Protein AF-A0A353ER87-F1 (afdb_monomer_lite)

Structure (mmCIF, N/CA/C/O backbone):
data_AF-A0A353ER87-F1
#
_entry.id   AF-A0A353ER87-F1
#
loop_
_atom_site.group_PDB
_atom_site.id
_atom_site.type_symbol
_atom_site.label_atom_id
_atom_site.label_alt_id
_atom_site.label_comp_id
_atom_site.label_asym_id
_atom_site.label_entity_id
_atom_site.label_seq_id
_atom_site.pdbx_PDB_ins_code
_atom_site.Cartn_x
_atom_site.Cartn_y
_atom_site.Cartn_z
_atom_site.occupancy
_atom_site.B_iso_or_equiv
_atom_site.auth_seq_id
_atom_site.auth_comp_id
_atom_site.auth_asym_id
_atom_site.auth_atom_id
_atom_site.pdbx_PDB_model_num
ATOM 1 N N . MET A 1 1 ? -47.571 -39.544 9.649 1.00 61.22 1 MET A N 1
ATOM 2 C CA . MET A 1 1 ? -46.448 -39.605 10.609 1.00 61.22 1 MET A CA 1
ATOM 3 C C . MET A 1 1 ? -46.185 -38.186 11.088 1.00 61.22 1 MET A C 1
ATOM 5 O O . MET A 1 1 ? -45.909 -37.340 10.252 1.00 61.22 1 MET A O 1
ATOM 9 N N . LYS A 1 2 ? -46.418 -37.887 12.372 1.00 48.59 2 LYS A N 1
ATOM 10 C CA . LYS A 1 2 ? -46.235 -36.541 12.943 1.00 48.59 2 LYS A CA 1
ATOM 11 C C . LYS A 1 2 ? -44.824 -36.450 13.525 1.00 48.59 2 LYS A C 1
ATOM 13 O O . LYS A 1 2 ? -44.471 -37.283 14.355 1.00 48.59 2 LYS A O 1
ATOM 18 N N . SER A 1 3 ? -44.037 -35.482 13.065 1.00 58.88 3 SER A N 1
ATOM 19 C CA . SER A 1 3 ? -42.699 -35.207 13.594 1.00 58.88 3 SER A CA 1
ATOM 20 C C . SER A 1 3 ? -42.793 -34.760 15.059 1.00 58.88 3 SER A C 1
ATOM 22 O O . SER A 1 3 ? -43.664 -33.943 15.372 1.00 58.88 3 SER A O 1
ATOM 24 N N . PRO A 1 4 ? -41.944 -35.277 15.963 1.00 64.69 4 PRO A N 1
ATOM 25 C CA . PRO A 1 4 ? -41.925 -34.837 17.352 1.00 64.69 4 PRO A CA 1
ATOM 26 C C . PRO A 1 4 ? -41.440 -33.384 17.421 1.00 64.69 4 PRO A C 1
ATOM 28 O O . PRO A 1 4 ? -40.390 -33.042 16.878 1.00 64.69 4 PRO A O 1
ATOM 31 N N . GLY A 1 5 ? -42.247 -32.530 18.053 1.00 62.31 5 GLY A N 1
ATOM 32 C CA . GLY A 1 5 ? -41.935 -31.121 18.266 1.00 62.31 5 GLY A CA 1
ATOM 33 C C . GLY A 1 5 ? -40.708 -30.968 19.159 1.00 62.31 5 GLY A C 1
ATOM 34 O O . GLY A 1 5 ? -40.637 -31.560 20.236 1.00 62.31 5 GLY A O 1
ATOM 35 N N . ILE A 1 6 ? -39.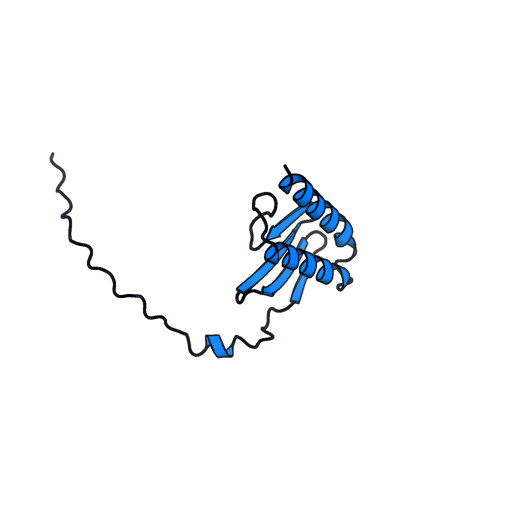741 -30.183 18.691 1.00 68.50 6 ILE A N 1
ATOM 36 C CA . ILE A 1 6 ? -38.587 -29.755 19.477 1.00 68.50 6 ILE A CA 1
ATOM 37 C C . ILE A 1 6 ? -39.124 -28.795 20.542 1.00 68.50 6 ILE A C 1
ATOM 39 O O . ILE A 1 6 ? -39.731 -27.783 20.205 1.00 68.50 6 ILE A O 1
ATOM 43 N N . LEU A 1 7 ? -38.966 -29.158 21.817 1.00 65.06 7 LEU A N 1
ATOM 44 C CA . LEU A 1 7 ? -39.331 -28.302 22.943 1.00 65.06 7 LEU A CA 1
ATOM 45 C C . LEU A 1 7 ? -38.529 -26.994 22.872 1.00 65.06 7 LEU A C 1
ATOM 47 O O . LEU A 1 7 ? -37.300 -27.026 22.963 1.00 65.06 7 LEU A O 1
ATOM 51 N N . ASP A 1 8 ? -39.239 -25.869 22.786 1.00 65.94 8 ASP A N 1
ATOM 52 C CA . ASP A 1 8 ? -38.720 -24.525 23.041 1.00 65.94 8 ASP A CA 1
ATOM 53 C C . ASP A 1 8 ? -38.269 -24.431 24.502 1.00 65.94 8 ASP A C 1
ATOM 55 O O . ASP A 1 8 ? -39.047 -24.102 25.401 1.00 65.94 8 ASP A O 1
ATOM 59 N N . GLN A 1 9 ? -37.005 -24.761 24.770 1.00 74.50 9 GLN A N 1
ATOM 60 C CA . GLN A 1 9 ? -36.410 -24.421 26.053 1.00 74.50 9 GLN A CA 1
ATOM 61 C C . GLN A 1 9 ? -35.954 -22.958 26.036 1.00 74.50 9 GLN A C 1
ATOM 63 O O . GLN A 1 9 ? -35.305 -22.530 25.077 1.00 74.50 9 GLN A O 1
ATOM 68 N N . PRO A 1 10 ? -36.265 -22.182 27.089 1.00 71.56 10 PRO A N 1
ATOM 69 C CA . PRO A 1 10 ? -35.810 -20.807 27.203 1.00 71.56 10 PRO A CA 1
ATOM 70 C C . PRO A 1 10 ? -34.280 -20.783 27.233 1.00 71.56 10 PRO A C 1
ATOM 72 O O . PRO A 1 10 ? -33.649 -21.393 28.097 1.00 71.56 10 PRO A O 1
ATOM 75 N N . ILE A 1 11 ? -33.682 -20.084 26.268 1.00 75.50 11 ILE A N 1
ATOM 76 C CA . ILE A 1 11 ? -32.235 -19.896 26.203 1.00 75.50 11 ILE A CA 1
ATOM 77 C C . ILE A 1 11 ? -31.862 -18.965 27.355 1.00 75.50 11 ILE A C 1
ATOM 79 O O . ILE A 1 11 ? -32.077 -17.754 27.282 1.00 75.50 11 ILE A O 1
ATOM 83 N N . SER A 1 12 ? -31.345 -19.529 28.444 1.00 77.12 12 SER A N 1
ATOM 84 C CA . SER A 1 12 ? -30.829 -18.736 29.556 1.00 77.12 12 SER A CA 1
ATOM 85 C C . SER A 1 12 ? -29.768 -17.762 29.032 1.00 77.12 12 SER A C 1
ATOM 87 O O . SER A 1 12 ? -28.881 -18.189 28.284 1.00 77.12 12 SER A O 1
ATOM 89 N N . PRO A 1 13 ? -29.827 -16.467 29.399 1.00 78.00 13 PRO A N 1
ATOM 90 C CA . PRO A 1 13 ? -28.827 -15.505 28.970 1.00 78.00 13 PRO A CA 1
ATOM 91 C C . PRO A 1 13 ? -27.461 -15.979 29.456 1.00 78.00 13 PRO A C 1
ATOM 93 O O . PRO A 1 13 ? -27.248 -16.202 30.651 1.00 78.00 13 PRO A O 1
ATOM 96 N N . LEU A 1 14 ? -26.543 -16.180 28.509 1.00 76.00 14 LEU A N 1
ATOM 97 C CA . LEU A 1 14 ? -25.172 -16.525 28.843 1.00 76.00 14 LEU A CA 1
ATOM 98 C C . LEU A 1 14 ? -24.589 -15.397 29.704 1.00 76.00 14 LEU A C 1
ATOM 100 O O . LEU A 1 14 ? -24.813 -14.222 29.395 1.00 76.00 14 LEU A O 1
ATOM 104 N N . PRO A 1 15 ? -23.844 -15.726 30.771 1.00 79.12 15 PRO A N 1
ATOM 105 C CA . PRO A 1 15 ? -23.166 -14.709 31.555 1.00 79.12 15 PRO A CA 1
ATOM 106 C C . PRO A 1 15 ? -22.265 -13.867 30.638 1.00 79.12 15 PRO A C 1
ATOM 108 O O . PRO A 1 15 ? -21.698 -14.407 29.676 1.00 79.12 15 PRO A O 1
ATOM 111 N N . PRO A 1 16 ? -22.120 -12.554 30.906 1.00 76.88 16 PRO A N 1
ATOM 112 C CA . PRO A 1 16 ? -21.217 -11.712 30.140 1.00 76.88 16 PRO A CA 1
ATOM 113 C C . PRO A 1 16 ? -19.833 -12.351 30.155 1.00 76.88 16 PRO A C 1
ATOM 115 O O . PRO A 1 16 ? -19.332 -12.761 31.206 1.00 76.88 16 PRO A O 1
ATOM 118 N N . ARG A 1 17 ? -19.233 -12.484 28.968 1.00 71.31 17 ARG A N 1
ATOM 119 C CA . ARG A 1 17 ? -17.891 -13.048 28.841 1.00 71.31 17 ARG A CA 1
ATOM 120 C C . ARG A 1 17 ? -16.972 -12.220 29.742 1.00 71.31 17 ARG A C 1
ATOM 122 O O . ARG A 1 17 ? -16.944 -11.002 29.564 1.00 71.31 17 ARG A O 1
ATOM 129 N N . PRO A 1 18 ? -16.243 -12.831 30.690 1.00 63.50 18 PRO A N 1
ATOM 130 C CA . PRO A 1 18 ? -15.287 -12.083 31.483 1.00 63.50 18 PRO A CA 1
ATOM 131 C C . PRO A 1 18 ? -14.325 -11.395 30.518 1.00 63.50 18 PRO A C 1
ATOM 133 O O . PRO A 1 18 ? -13.738 -12.048 29.648 1.00 63.50 18 PRO A O 1
ATOM 136 N N . THR A 1 19 ? -14.205 -10.073 30.635 1.00 62.84 19 THR A N 1
ATOM 137 C CA . THR A 1 19 ? -13.163 -9.293 29.970 1.00 62.84 19 THR A CA 1
ATOM 138 C C . THR A 1 19 ? -11.848 -9.724 30.590 1.00 62.84 19 THR A C 1
ATOM 140 O O . THR A 1 19 ? -11.369 -9.146 31.562 1.00 62.84 19 THR A O 1
ATOM 143 N N . LEU A 1 20 ? -11.309 -10.828 30.082 1.00 56.47 20 LEU A N 1
ATOM 144 C CA . LEU A 1 20 ? -9.994 -11.313 30.436 1.00 56.47 20 LEU A CA 1
ATOM 145 C C . LEU A 1 20 ? -9.003 -10.353 29.774 1.00 56.47 20 LEU A C 1
ATOM 147 O O . LEU A 1 20 ? -8.472 -10.631 28.698 1.00 56.47 20 LEU A O 1
ATOM 151 N N . GLU A 1 21 ? -8.798 -9.183 30.378 1.00 55.06 21 GLU A N 1
ATOM 152 C CA . GLU A 1 21 ? -7.630 -8.375 30.065 1.00 55.06 21 GLU A CA 1
ATOM 153 C C . GLU A 1 21 ? -6.423 -9.220 30.445 1.00 55.06 21 GLU A C 1
ATOM 155 O O . GLU A 1 21 ? -6.073 -9.363 31.614 1.00 55.06 21 GLU A O 1
ATOM 160 N N . SER A 1 22 ? -5.847 -9.896 29.448 1.00 56.81 22 SER A N 1
ATOM 161 C CA . SER A 1 22 ? -4.674 -10.729 29.655 1.00 56.81 22 SER A CA 1
ATOM 162 C C . SER A 1 22 ? -3.573 -9.838 30.225 1.00 56.81 22 SER A C 1
ATOM 164 O O . SER A 1 22 ? -3.098 -8.951 29.506 1.00 56.81 22 SER A O 1
ATOM 166 N N . PRO A 1 23 ? -3.087 -10.096 31.453 1.00 57.28 23 PRO A N 1
ATOM 167 C CA . PRO A 1 23 ? -1.998 -9.320 32.047 1.00 57.28 23 PRO A CA 1
ATOM 168 C C . PRO A 1 23 ? -0.733 -9.328 31.173 1.00 57.28 23 PRO A C 1
ATOM 170 O O . PRO A 1 23 ? 0.142 -8.476 31.302 1.00 57.28 23 PRO A O 1
ATOM 173 N N . ARG A 1 24 ? -0.639 -10.297 30.250 1.00 56.34 24 ARG A N 1
ATOM 174 C CA . ARG A 1 24 ? 0.467 -10.454 29.307 1.00 56.34 24 ARG A CA 1
ATOM 175 C C . ARG A 1 24 ? 0.319 -9.610 28.044 1.00 56.34 24 ARG A C 1
ATOM 177 O O . ARG A 1 24 ? 1.341 -9.209 27.497 1.00 56.34 24 ARG A O 1
ATOM 184 N N . LEU A 1 25 ? -0.897 -9.309 27.577 1.00 53.94 25 LEU A N 1
ATOM 185 C CA . LEU A 1 25 ? -1.075 -8.504 26.360 1.00 53.94 25 LEU A CA 1
ATOM 186 C C . LEU A 1 25 ? -0.463 -7.108 26.544 1.00 53.94 25 LEU A C 1
ATOM 188 O O . LEU A 1 25 ? 0.325 -6.683 25.702 1.00 53.94 25 LEU A O 1
ATOM 192 N N . GLY A 1 26 ? -0.687 -6.463 27.693 1.00 53.66 26 GLY A N 1
ATOM 193 C CA . GLY A 1 26 ? -0.097 -5.155 28.013 1.00 53.66 26 GLY A CA 1
ATOM 194 C C . GLY A 1 26 ? 1.441 -5.126 28.028 1.00 53.66 26 GLY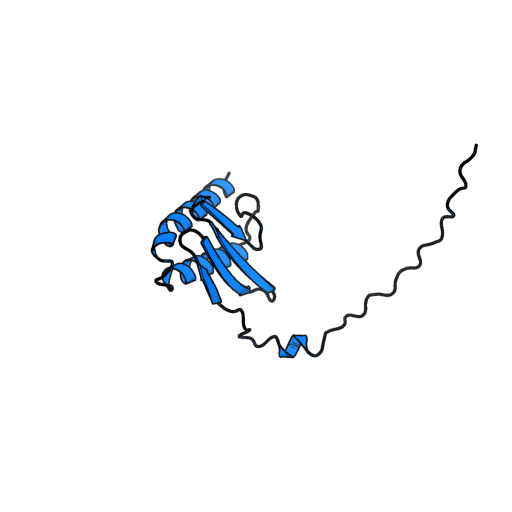 A C 1
ATOM 195 O O . GLY A 1 26 ? 2.031 -4.092 27.732 1.00 53.66 26 GLY A O 1
ATOM 196 N N . GLN A 1 27 ? 2.107 -6.257 28.296 1.00 52.84 27 GLN A N 1
ATOM 197 C CA . GLN A 1 27 ? 3.576 -6.363 28.265 1.00 52.84 27 GLN A CA 1
ATOM 198 C C . GLN A 1 27 ? 4.140 -6.579 26.849 1.00 52.84 27 GLN A C 1
ATOM 200 O O . GLN A 1 27 ? 5.274 -6.177 26.573 1.00 52.84 27 GLN A O 1
ATOM 205 N N . PHE A 1 28 ? 3.364 -7.181 25.937 1.00 49.84 28 PHE A N 1
ATOM 206 C CA . PHE A 1 28 ? 3.742 -7.338 24.525 1.00 49.84 28 PHE A CA 1
ATOM 207 C C . PHE A 1 28 ? 3.409 -6.110 23.673 1.00 49.84 28 PHE A C 1
ATOM 209 O O . PHE A 1 28 ? 4.045 -5.901 22.637 1.00 49.84 28 PHE A O 1
ATOM 216 N N . TYR A 1 29 ? 2.510 -5.241 24.143 1.00 48.31 29 TYR A N 1
ATOM 217 C CA . TYR A 1 29 ? 2.360 -3.869 23.657 1.00 48.31 29 TYR A CA 1
ATOM 218 C C . TYR A 1 29 ? 3.537 -2.992 24.126 1.00 48.31 29 TYR A C 1
ATOM 220 O O . TYR A 1 29 ? 3.378 -1.942 24.746 1.00 48.31 29 TYR A O 1
ATOM 228 N N . LYS A 1 30 ? 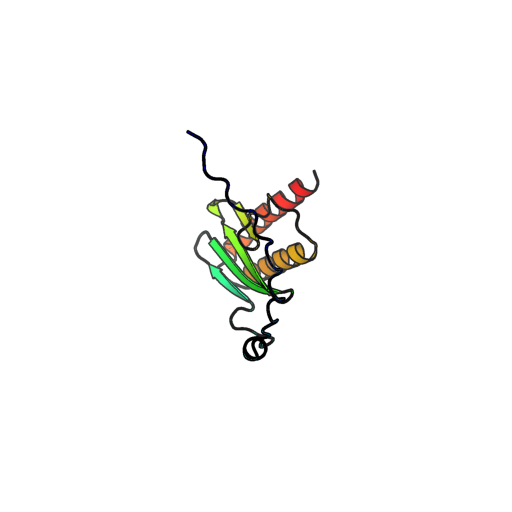4.772 -3.371 23.772 1.00 48.00 30 LYS A N 1
ATOM 229 C CA . LYS A 1 30 ? 5.818 -2.356 23.632 1.00 48.00 30 LYS A CA 1
ATOM 230 C C . LYS A 1 30 ? 5.338 -1.410 22.537 1.00 48.00 30 LYS A C 1
ATOM 232 O O . LYS A 1 30 ? 5.063 -1.851 21.427 1.00 48.00 30 LYS A O 1
ATOM 237 N N . LYS A 1 31 ? 5.309 -0.106 22.819 1.00 50.53 31 LYS A N 1
ATOM 238 C CA . LYS A 1 31 ? 4.978 0.975 21.862 1.00 50.53 31 LYS A CA 1
ATOM 239 C C . LYS A 1 31 ? 5.834 0.961 20.570 1.00 50.53 31 LYS A C 1
ATOM 241 O O . LYS A 1 31 ? 5.580 1.737 19.662 1.00 50.53 31 LYS A O 1
ATOM 246 N N . LYS A 1 32 ? 6.829 0.067 20.495 1.00 48.34 32 LYS A N 1
ATOM 247 C CA . LYS A 1 32 ? 7.565 -0.394 19.311 1.00 48.34 32 LYS A CA 1
ATOM 248 C C . LYS A 1 32 ? 7.523 -1.931 19.270 1.00 48.34 32 LYS A C 1
ATOM 250 O O . LYS A 1 32 ? 8.457 -2.596 19.718 1.00 48.34 32 LYS A O 1
ATOM 255 N N . GLY A 1 33 ? 6.393 -2.500 18.860 1.00 52.06 33 GLY A N 1
ATOM 256 C CA . GLY A 1 33 ? 6.209 -3.948 18.753 1.00 52.06 33 GLY A CA 1
ATOM 257 C C . GLY A 1 33 ? 6.986 -4.527 17.567 1.00 52.06 33 GLY A C 1
ATOM 258 O O . GLY A 1 33 ? 7.330 -3.809 16.634 1.00 52.06 33 GLY A O 1
ATOM 259 N N . VAL A 1 34 ? 7.216 -5.842 17.573 1.00 56.97 34 VAL A N 1
ATOM 260 C CA . VAL A 1 34 ? 7.954 -6.644 16.563 1.00 56.97 34 VAL A CA 1
ATOM 261 C C . VAL A 1 34 ? 7.495 -6.429 15.102 1.00 56.97 34 VAL A C 1
ATOM 263 O O . VAL A 1 34 ? 8.155 -6.892 14.170 1.00 56.97 34 VAL A O 1
ATOM 266 N N . TYR A 1 35 ? 6.382 -5.730 14.885 1.00 62.38 35 TYR A N 1
ATOM 267 C CA . TYR A 1 35 ? 5.732 -5.524 13.596 1.00 62.38 35 TYR A CA 1
ATOM 268 C C . TYR A 1 35 ? 5.702 -4.071 13.120 1.00 62.38 35 TYR A C 1
ATOM 270 O O . TYR A 1 35 ? 5.113 -3.828 12.079 1.00 62.38 35 TYR A O 1
ATOM 278 N N . ASP A 1 36 ? 6.304 -3.108 13.823 1.00 79.44 36 ASP A N 1
ATOM 279 C CA . ASP A 1 36 ? 6.259 -1.715 13.366 1.00 79.44 36 ASP A CA 1
ATOM 280 C C . ASP A 1 36 ? 7.218 -1.473 12.188 1.00 79.44 36 ASP A C 1
ATOM 282 O O . ASP A 1 36 ? 8.440 -1.481 12.341 1.00 79.44 36 ASP A O 1
ATOM 286 N N . GLY A 1 37 ? 6.651 -1.275 10.997 1.00 86.06 37 GLY A N 1
ATOM 287 C CA . GLY A 1 37 ? 7.381 -0.825 9.816 1.00 86.06 37 GLY A CA 1
ATOM 288 C C . GLY A 1 37 ? 8.046 -1.928 8.989 1.00 86.06 37 GLY A C 1
ATOM 289 O O . GLY A 1 37 ? 8.980 -1.638 8.243 1.00 86.06 37 GLY A O 1
ATOM 290 N N . LYS A 1 38 ? 7.589 -3.181 9.092 1.00 92.81 38 LYS A N 1
ATOM 291 C CA . LYS A 1 38 ? 8.139 -4.284 8.291 1.00 92.81 38 LYS A CA 1
ATOM 292 C C . LYS A 1 38 ? 7.647 -4.214 6.853 1.00 92.81 38 LYS A C 1
ATOM 294 O O . LYS A 1 38 ? 6.443 -4.174 6.606 1.00 92.81 38 LYS A O 1
ATOM 299 N N . LEU A 1 39 ? 8.588 -4.265 5.916 1.00 95.69 39 LEU A N 1
ATOM 300 C CA . LEU A 1 39 ? 8.323 -4.294 4.486 1.00 95.69 39 LEU A CA 1
ATOM 301 C C . LEU A 1 39 ? 8.902 -5.580 3.889 1.00 95.69 39 LEU A C 1
ATOM 303 O O . LEU A 1 39 ? 10.103 -5.824 3.977 1.00 95.69 39 LEU A O 1
ATOM 307 N N . LEU A 1 40 ? 8.035 -6.412 3.322 1.00 96.75 40 LEU A N 1
ATOM 308 C CA . LEU A 1 40 ? 8.376 -7.667 2.654 1.00 96.75 40 LEU A CA 1
ATOM 309 C C . LEU A 1 40 ? 8.068 -7.502 1.172 1.00 96.75 40 LEU A C 1
ATOM 311 O O . LEU A 1 40 ? 6.978 -7.042 0.839 1.00 96.75 40 LEU A O 1
ATOM 315 N N . HIS A 1 41 ? 8.982 -7.875 0.284 1.00 97.62 41 HIS A N 1
ATOM 316 C CA . HIS A 1 41 ? 8.762 -7.704 -1.148 1.00 97.62 41 HIS A CA 1
ATOM 317 C C . HIS A 1 41 ? 9.341 -8.847 -1.984 1.00 97.62 41 HIS A C 1
ATOM 319 O O . HIS A 1 41 ? 10.252 -9.559 -1.566 1.00 97.62 41 HIS A O 1
ATOM 325 N N . SER A 1 42 ? 8.773 -9.001 -3.174 1.00 97.38 42 SER A N 1
ATOM 326 C CA . SER A 1 42 ? 9.271 -9.784 -4.301 1.00 97.38 42 SER A CA 1
ATOM 327 C C . SER A 1 42 ? 9.282 -8.890 -5.548 1.00 97.38 42 SER A C 1
ATOM 329 O O . SER A 1 42 ? 9.007 -7.696 -5.457 1.00 97.38 42 SER A O 1
ATOM 331 N N . ALA A 1 43 ? 9.574 -9.452 -6.723 1.00 95.44 43 ALA A N 1
ATOM 332 C CA . ALA A 1 43 ? 9.605 -8.689 -7.972 1.00 95.44 43 ALA A CA 1
ATOM 333 C C . ALA A 1 43 ? 8.255 -8.045 -8.351 1.00 95.44 43 ALA A C 1
ATOM 335 O O . ALA A 1 43 ? 8.247 -7.032 -9.042 1.00 95.44 43 ALA A O 1
ATOM 336 N N . SER A 1 44 ? 7.121 -8.619 -7.933 1.00 97.38 44 SER A N 1
ATOM 337 C CA . SER A 1 44 ? 5.790 -8.106 -8.294 1.00 97.38 44 SER A CA 1
ATOM 338 C C . SER A 1 44 ? 4.878 -7.804 -7.113 1.00 97.38 44 SER A C 1
ATOM 340 O O . SER A 1 44 ? 3.785 -7.275 -7.307 1.00 97.38 44 SER A O 1
ATOM 342 N N . LYS A 1 45 ? 5.298 -8.102 -5.880 1.00 98.31 45 LYS A N 1
ATOM 343 C CA . LYS A 1 45 ? 4.459 -7.921 -4.692 1.00 98.31 45 LYS A CA 1
ATOM 344 C C . LYS A 1 45 ? 5.222 -7.231 -3.587 1.00 98.31 45 LYS A C 1
ATOM 346 O O . LYS A 1 45 ? 6.377 -7.555 -3.335 1.00 98.31 45 LYS A O 1
ATOM 351 N N . VAL A 1 46 ? 4.546 -6.352 -2.864 1.00 98.38 46 VAL A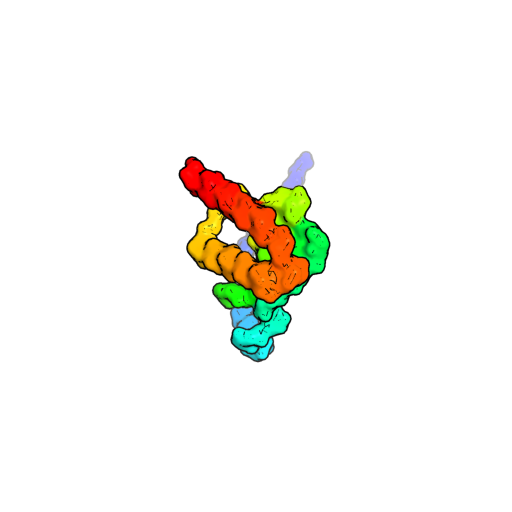 N 1
ATOM 352 C CA . VAL A 1 46 ? 5.076 -5.753 -1.641 1.00 98.38 46 VAL A CA 1
ATOM 353 C C . VAL A 1 46 ? 4.004 -5.717 -0.566 1.00 98.38 46 VAL A C 1
ATOM 355 O O . VAL A 1 46 ? 2.842 -5.426 -0.827 1.00 98.38 46 VAL A O 1
ATOM 358 N N . THR A 1 47 ? 4.403 -6.065 0.651 1.00 98.38 47 THR A N 1
ATOM 359 C CA . THR A 1 47 ? 3.573 -6.073 1.850 1.00 98.38 47 THR A CA 1
ATOM 360 C C . THR A 1 47 ? 4.206 -5.170 2.891 1.00 98.38 47 THR A C 1
ATOM 362 O O . THR A 1 47 ? 5.375 -5.345 3.233 1.00 98.38 47 THR A O 1
ATOM 365 N N . TYR A 1 48 ? 3.430 -4.239 3.429 1.00 97.75 48 TYR A N 1
ATOM 366 C CA . TYR A 1 48 ? 3.837 -3.362 4.513 1.00 97.75 48 TYR A CA 1
ATOM 367 C C . TYR A 1 48 ? 2.960 -3.600 5.732 1.00 97.75 48 TYR A C 1
ATOM 369 O O . TYR A 1 48 ? 1.737 -3.532 5.651 1.00 97.75 48 TYR A O 1
ATOM 377 N N . THR A 1 49 ? 3.586 -3.919 6.862 1.00 96.69 49 THR A N 1
ATOM 378 C CA . THR A 1 49 ? 2.895 -4.191 8.125 1.00 96.69 49 THR A CA 1
ATOM 379 C C . THR A 1 49 ? 3.403 -3.248 9.207 1.00 96.69 49 THR A C 1
ATOM 381 O O . THR A 1 49 ? 4.611 -3.038 9.340 1.00 96.69 49 THR A O 1
ATOM 384 N N . PHE A 1 50 ? 2.477 -2.658 9.958 1.00 94.62 50 PHE A N 1
ATOM 385 C CA . PHE A 1 50 ? 2.764 -1.766 11.079 1.00 94.62 50 PHE A CA 1
ATOM 386 C C . PHE A 1 50 ? 1.622 -1.785 12.096 1.00 94.62 50 PHE A C 1
ATOM 388 O O . PHE A 1 50 ? 0.552 -2.325 11.832 1.00 94.62 50 PHE A O 1
ATOM 395 N N . VAL A 1 51 ? 1.852 -1.197 13.270 1.00 91.81 51 VAL A N 1
ATOM 396 C CA . VAL A 1 51 ? 0.801 -1.000 14.277 1.00 91.81 51 VAL A CA 1
ATOM 397 C C . VAL A 1 51 ? 0.250 0.421 14.137 1.00 91.81 51 VAL A C 1
ATOM 399 O O . VAL A 1 51 ? 1.020 1.382 14.156 1.00 91.81 51 VAL A O 1
ATOM 402 N N . GLY A 1 52 ? -1.064 0.552 13.965 1.00 89.25 52 GLY A N 1
ATOM 403 C CA . GLY A 1 52 ? -1.799 1.815 13.842 1.00 89.25 52 GLY A CA 1
ATOM 404 C C . GLY A 1 52 ? -3.195 1.651 14.439 1.00 89.25 52 GLY A C 1
ATOM 405 O O . GLY A 1 52 ? -3.737 0.555 14.397 1.00 89.25 52 GLY A O 1
ATOM 406 N N . ASP A 1 53 ? -3.741 2.692 15.070 1.00 87.31 53 ASP A N 1
ATOM 407 C CA . ASP A 1 53 ? -5.061 2.652 15.732 1.00 87.31 53 ASP A CA 1
ATOM 408 C C . ASP A 1 53 ? -5.255 1.481 16.711 1.00 87.31 53 ASP A C 1
ATOM 410 O O . ASP A 1 53 ? -6.313 0.863 16.787 1.00 87.31 53 ASP A O 1
ATOM 414 N N . ASN A 1 54 ? -4.204 1.159 17.470 1.00 87.31 54 ASN A N 1
ATOM 415 C CA . ASN A 1 54 ? -4.154 0.026 18.403 1.00 87.31 54 ASN A CA 1
ATOM 416 C C . ASN A 1 54 ? -4.326 -1.363 17.754 1.00 87.31 54 ASN A C 1
ATOM 418 O O . ASN A 1 54 ? -4.435 -2.361 18.471 1.00 87.31 54 ASN A O 1
ATOM 422 N N . GLU A 1 55 ? -4.264 -1.456 16.425 1.00 90.56 55 GLU A N 1
ATOM 423 C CA . GLU A 1 55 ? -4.352 -2.702 15.671 1.00 90.56 55 GLU A CA 1
ATOM 424 C C . GLU A 1 55 ? -3.174 -2.909 14.704 1.00 90.56 55 GLU A C 1
ATOM 426 O O . GLU A 1 55 ? -2.353 -2.023 14.461 1.00 90.56 55 GLU A O 1
ATOM 431 N N . VAL A 1 56 ? -3.055 -4.129 14.169 1.00 93.25 56 VAL A N 1
ATOM 432 C CA . VAL A 1 56 ? -2.069 -4.446 13.129 1.00 93.25 56 VAL A CA 1
ATOM 433 C C . VAL A 1 56 ? -2.667 -4.099 11.772 1.00 93.25 56 VAL A C 1
ATOM 435 O O . VAL A 1 56 ? -3.656 -4.692 11.339 1.00 93.25 56 VAL A O 1
ATOM 438 N N . ILE A 1 57 ? -2.028 -3.161 11.084 1.00 95.94 57 ILE A N 1
ATOM 439 C CA . ILE A 1 57 ? -2.358 -2.773 9.721 1.00 95.94 57 ILE A CA 1
ATOM 440 C C . ILE A 1 57 ? -1.431 -3.526 8.776 1.00 95.94 57 ILE A C 1
ATOM 442 O O . ILE A 1 57 ? -0.210 -3.487 8.931 1.00 95.94 57 ILE A O 1
ATOM 446 N N . SER A 1 58 ? -2.015 -4.205 7.790 1.00 96.94 58 SER A N 1
ATOM 447 C CA . SER A 1 58 ? -1.281 -4.856 6.708 1.00 96.94 58 SER A CA 1
ATOM 448 C C . SER A 1 58 ? -1.795 -4.344 5.370 1.00 96.94 58 SER A C 1
ATOM 450 O O . SER A 1 58 ? -2.998 -4.378 5.098 1.00 96.94 58 SER A O 1
ATOM 452 N N . LEU A 1 59 ? -0.879 -3.825 4.564 1.00 98.31 59 LEU A N 1
ATOM 453 C CA . LEU A 1 59 ? -1.133 -3.282 3.240 1.00 98.31 59 LEU A CA 1
ATOM 454 C C . LEU A 1 59 ? -0.369 -4.113 2.223 1.00 98.31 59 LEU A C 1
ATOM 456 O O . LEU A 1 59 ? 0.808 -4.404 2.429 1.00 98.31 59 LEU A O 1
ATOM 460 N N . HIS A 1 60 ? -1.018 -4.464 1.120 1.00 98.44 60 HIS A N 1
ATOM 461 C CA . HIS A 1 60 ? -0.382 -5.195 0.032 1.00 98.44 60 HIS A CA 1
ATOM 462 C C . HIS A 1 60 ? -0.542 -4.434 -1.272 1.00 98.44 60 HIS A C 1
ATOM 464 O O . HIS A 1 60 ? -1.611 -3.900 -1.556 1.00 98.44 60 HIS A O 1
ATOM 470 N N . PHE A 1 61 ? 0.502 -4.439 -2.084 1.00 98.69 61 PHE A N 1
ATOM 471 C CA . PHE A 1 61 ? 0.438 -4.017 -3.470 1.00 98.69 61 PHE A CA 1
ATOM 472 C C . PHE A 1 61 ? 0.874 -5.178 -4.363 1.00 98.69 61 PHE A C 1
ATOM 474 O O . PHE A 1 61 ? 1.950 -5.750 -4.170 1.00 98.69 61 PHE A O 1
ATOM 481 N N . ASP A 1 62 ? 0.006 -5.542 -5.304 1.00 98.50 62 ASP A N 1
ATOM 482 C CA . ASP A 1 62 ? 0.247 -6.546 -6.338 1.00 98.50 62 ASP A CA 1
ATOM 483 C C . ASP A 1 62 ? 0.382 -5.815 -7.679 1.00 98.50 62 ASP A C 1
ATOM 485 O O . ASP A 1 62 ? -0.606 -5.318 -8.226 1.00 98.50 62 ASP A O 1
ATOM 489 N N . ARG A 1 63 ? 1.621 -5.707 -8.174 1.00 98.00 63 ARG A N 1
ATOM 490 C CA . ARG A 1 63 ? 1.976 -4.955 -9.384 1.00 98.00 63 ARG A CA 1
ATOM 491 C C . ARG A 1 63 ? 1.358 -5.567 -10.632 1.00 98.00 63 ARG A C 1
ATOM 493 O O . ARG A 1 63 ? 0.845 -4.834 -11.472 1.00 98.00 63 ARG A O 1
ATOM 500 N N . ASP A 1 64 ? 1.359 -6.895 -10.724 1.00 97.81 64 ASP A N 1
ATOM 501 C CA . ASP A 1 64 ? 0.832 -7.614 -11.889 1.00 97.81 64 ASP A CA 1
ATOM 502 C C . ASP A 1 64 ? -0.676 -7.372 -12.033 1.00 97.81 64 ASP A C 1
ATOM 504 O O . ASP A 1 64 ? -1.193 -7.213 -13.138 1.00 97.81 64 ASP A O 1
ATOM 508 N N . ARG A 1 65 ? -1.380 -7.285 -10.898 1.00 97.81 65 ARG A N 1
ATOM 509 C CA . ARG A 1 65 ? -2.819 -6.991 -10.844 1.00 97.81 65 ARG A CA 1
ATOM 510 C C . ARG A 1 65 ? -3.150 -5.502 -10.773 1.00 97.81 65 ARG A C 1
ATOM 512 O O . ARG A 1 65 ? -4.328 -5.169 -10.845 1.00 97.81 65 ARG A O 1
ATOM 519 N N . LYS A 1 66 ? -2.152 -4.630 -10.590 1.00 97.69 66 LYS A N 1
ATOM 520 C CA . LYS A 1 66 ? -2.323 -3.194 -10.295 1.00 97.69 66 LYS A CA 1
ATOM 521 C C . LYS A 1 66 ? -3.340 -2.946 -9.175 1.00 97.69 66 LYS A C 1
ATOM 523 O O . LYS A 1 66 ? -4.191 -2.069 -9.268 1.00 97.69 66 LYS A O 1
ATOM 528 N N . ALA A 1 67 ? -3.268 -3.764 -8.126 1.00 98.12 67 ALA A N 1
ATOM 529 C CA . ALA A 1 67 ? -4.261 -3.790 -7.060 1.00 98.12 67 ALA A CA 1
ATOM 530 C C . ALA A 1 67 ? -3.617 -3.532 -5.697 1.00 98.12 67 ALA A C 1
ATOM 532 O O . ALA A 1 67 ? -2.573 -4.102 -5.365 1.00 98.12 67 ALA A O 1
ATOM 533 N N . ILE A 1 68 ? -4.275 -2.694 -4.896 1.00 98.62 68 ILE A N 1
ATOM 534 C CA . ILE A 1 68 ? -3.884 -2.391 -3.519 1.00 98.62 68 ILE A CA 1
ATOM 535 C C . ILE A 1 68 ? -4.901 -3.040 -2.581 1.00 98.62 68 ILE A C 1
ATOM 537 O O . ILE A 1 68 ? -6.111 -2.926 -2.779 1.00 98.62 68 ILE A O 1
ATOM 541 N N . PHE A 1 69 ? -4.409 -3.712 -1.545 1.00 98.56 69 PHE A N 1
ATOM 542 C CA . PHE A 1 69 ? -5.232 -4.370 -0.541 1.00 98.56 69 PHE A CA 1
ATOM 543 C C . PHE A 1 69 ? -4.968 -3.779 0.839 1.00 98.56 69 PHE A C 1
ATOM 545 O O . PHE A 1 69 ? -3.816 -3.656 1.258 1.00 98.56 69 PHE A O 1
ATOM 552 N N . TYR A 1 70 ? -6.041 -3.477 1.562 1.00 97.94 70 TYR A N 1
ATOM 553 C CA . TYR A 1 70 ? -6.036 -3.004 2.937 1.00 97.94 70 TYR A CA 1
ATOM 554 C C . TYR A 1 70 ? -6.625 -4.081 3.847 1.00 97.94 70 TYR A C 1
ATOM 556 O O . TYR A 1 70 ? -7.794 -4.437 3.712 1.00 97.94 70 TYR A O 1
ATOM 564 N N . LYS A 1 71 ? -5.815 -4.639 4.758 1.00 95.94 71 LYS A N 1
ATOM 565 C CA . LYS A 1 71 ? -6.209 -5.744 5.659 1.00 95.94 71 LYS A CA 1
ATOM 566 C C . LYS A 1 71 ? -6.879 -6.914 4.914 1.00 95.94 71 LYS A C 1
ATOM 568 O O . LYS A 1 71 ? -7.844 -7.496 5.392 1.00 95.94 71 LYS A O 1
ATOM 573 N N . GLY A 1 72 ? -6.375 -7.236 3.720 1.00 96.12 72 GLY A N 1
ATOM 574 C CA . GLY A 1 72 ? -6.889 -8.314 2.866 1.00 96.12 72 GLY A CA 1
ATOM 575 C C . GLY A 1 72 ? -8.030 -7.925 1.914 1.00 96.12 72 GLY A C 1
ATOM 576 O O . GLY A 1 72 ? -8.363 -8.714 1.034 1.00 96.12 72 GLY A O 1
ATOM 577 N N . HIS A 1 73 ? -8.590 -6.717 2.015 1.00 97.50 73 HIS A N 1
ATOM 578 C CA . HIS A 1 73 ? -9.653 -6.237 1.126 1.00 97.50 73 HIS A CA 1
ATOM 579 C C . HIS A 1 73 ? -9.088 -5.362 0.009 1.00 97.50 73 HIS A C 1
ATOM 581 O O . HIS A 1 73 ? -8.287 -4.474 0.280 1.00 97.50 73 HIS A O 1
ATOM 587 N N . ASN A 1 74 ? -9.507 -5.580 -1.242 1.00 97.88 74 ASN A N 1
ATOM 588 C CA . ASN A 1 74 ? -9.139 -4.682 -2.341 1.00 97.88 74 ASN A CA 1
ATOM 589 C C . ASN A 1 74 ? -9.743 -3.291 -2.086 1.00 97.88 74 ASN A C 1
ATOM 591 O O . ASN A 1 74 ? -10.955 -3.188 -1.881 1.00 97.88 74 ASN A O 1
ATOM 595 N N . ILE A 1 75 ? -8.909 -2.245 -2.112 1.00 97.62 75 ILE A N 1
ATOM 596 C CA . ILE A 1 75 ? -9.350 -0.877 -1.816 1.00 97.62 75 ILE A CA 1
ATOM 597 C C . ILE A 1 75 ? -10.405 -0.371 -2.805 1.00 97.62 75 ILE A C 1
ATOM 599 O O . ILE A 1 75 ? -11.236 0.443 -2.438 1.00 97.62 75 ILE A O 1
ATOM 603 N N . GLU A 1 76 ? -10.447 -0.896 -4.033 1.00 96.12 76 GLU A N 1
ATOM 604 C CA . GLU A 1 76 ? -11.447 -0.514 -5.041 1.00 96.12 76 GLU A CA 1
ATOM 605 C C . GLU A 1 76 ? -12.895 -0.879 -4.688 1.00 96.12 76 GLU A C 1
ATOM 607 O O . GLU A 1 76 ? -13.817 -0.435 -5.382 1.00 96.12 76 GLU A O 1
ATOM 612 N N . ASN A 1 77 ? -13.077 -1.712 -3.660 1.00 95.75 77 ASN A N 1
ATOM 613 C CA . ASN A 1 77 ? -14.363 -2.233 -3.206 1.00 95.75 77 ASN A CA 1
ATOM 614 C C . ASN A 1 77 ? -14.755 -1.707 -1.817 1.00 95.75 77 ASN A C 1
ATOM 616 O O . ASN A 1 77 ? -15.704 -2.222 -1.227 1.00 95.75 77 ASN A O 1
ATOM 620 N N . ILE A 1 78 ? -14.017 -0.740 -1.268 1.00 94.75 78 ILE A N 1
ATOM 621 C CA . ILE A 1 78 ? -14.295 -0.147 0.043 1.00 94.75 78 ILE A CA 1
ATOM 622 C C . ILE A 1 78 ? -14.155 1.372 -0.018 1.00 94.75 78 ILE A C 1
ATOM 624 O O . ILE A 1 78 ? -13.361 1.907 -0.788 1.00 94.75 78 ILE A O 1
ATOM 628 N N . GLU A 1 79 ? -14.913 2.067 0.820 1.00 95.69 79 GLU A N 1
ATOM 629 C CA . GLU A 1 79 ? -14.730 3.497 1.044 1.00 95.69 79 GLU A CA 1
ATOM 630 C C . GLU A 1 79 ? -13.652 3.700 2.113 1.00 95.69 79 GLU A C 1
ATOM 632 O O . GLU A 1 79 ? -13.786 3.222 3.243 1.00 95.69 79 GLU A O 1
ATOM 637 N N . LEU A 1 80 ? -12.558 4.373 1.749 1.00 95.88 80 LEU A N 1
ATOM 638 C CA . LEU A 1 80 ? -11.454 4.610 2.673 1.00 95.88 80 LEU A CA 1
ATOM 639 C C . LEU A 1 80 ? -11.685 5.844 3.544 1.00 95.88 80 LEU A C 1
ATOM 641 O O . LEU A 1 80 ? -11.811 6.960 3.036 1.00 95.88 80 LEU A O 1
ATOM 645 N N . SER A 1 81 ? -11.601 5.660 4.861 1.00 96.25 81 SER A N 1
ATOM 646 C CA . SER A 1 81 ? -11.567 6.770 5.815 1.00 96.25 81 SER A CA 1
ATOM 647 C C . SER A 1 81 ? -10.270 7.584 5.698 1.00 96.25 81 SER A C 1
ATOM 649 O O . SER A 1 81 ? -9.248 7.095 5.210 1.00 96.25 81 SER A O 1
ATOM 651 N N . ASN A 1 82 ? -10.265 8.812 6.228 1.00 95.88 82 ASN A N 1
ATOM 652 C CA . ASN A 1 82 ? -9.068 9.669 6.257 1.00 95.88 82 ASN A CA 1
ATOM 653 C C . ASN A 1 82 ? -7.859 8.980 6.914 1.00 95.88 82 ASN A C 1
ATOM 655 O O . ASN A 1 82 ? -6.721 9.156 6.484 1.00 95.88 82 ASN A O 1
ATOM 659 N N . ILE A 1 83 ? -8.105 8.164 7.940 1.00 95.94 83 ILE A N 1
ATOM 660 C CA . ILE A 1 83 ? -7.051 7.424 8.638 1.00 95.94 83 ILE A CA 1
ATOM 661 C C . ILE A 1 83 ? -6.476 6.326 7.732 1.00 95.94 83 ILE A C 1
ATOM 663 O O . ILE A 1 83 ? -5.260 6.174 7.621 1.00 95.94 83 ILE A O 1
ATOM 667 N N . GLN A 1 84 ? -7.332 5.607 7.004 1.00 96.56 84 GLN A N 1
ATOM 668 C CA . GLN A 1 84 ? -6.889 4.589 6.050 1.00 96.56 84 GLN A CA 1
ATOM 669 C C . GLN A 1 84 ? -6.124 5.203 4.868 1.00 96.56 84 GLN A C 1
ATOM 671 O O . GLN A 1 84 ? -5.144 4.622 4.403 1.00 96.56 84 GLN A O 1
ATOM 676 N N . GLN A 1 85 ? -6.500 6.404 4.424 1.00 97.00 85 GLN A N 1
ATOM 677 C CA . GLN A 1 85 ? -5.724 7.157 3.434 1.00 97.00 85 GLN A CA 1
ATOM 678 C C . GLN A 1 85 ? -4.338 7.542 3.976 1.00 97.00 85 GLN A C 1
ATOM 680 O O . GLN A 1 85 ? -3.334 7.368 3.284 1.00 97.00 85 GLN A O 1
ATOM 685 N N . ALA A 1 86 ? -4.244 7.972 5.238 1.00 96.75 86 ALA A N 1
ATOM 686 C CA . ALA A 1 86 ? -2.956 8.238 5.882 1.00 96.75 86 ALA A CA 1
ATOM 687 C C . ALA A 1 86 ? -2.080 6.973 5.983 1.00 96.75 86 ALA A C 1
ATOM 689 O O . ALA A 1 86 ? -0.858 7.040 5.839 1.00 96.75 86 ALA A O 1
ATOM 690 N N . HIS A 1 87 ? -2.688 5.799 6.169 1.00 97.31 87 HIS A N 1
ATOM 691 C CA . HIS A 1 87 ? -1.984 4.518 6.118 1.00 97.31 87 HIS A CA 1
ATOM 692 C C . HIS A 1 87 ? -1.437 4.193 4.721 1.00 97.31 87 HIS A C 1
ATOM 694 O O . HIS A 1 87 ? -0.305 3.713 4.620 1.00 97.31 87 HIS A O 1
ATOM 700 N N . LEU A 1 88 ? -2.184 4.490 3.651 1.00 97.94 88 LEU A N 1
ATOM 701 C CA . LEU A 1 88 ? -1.687 4.355 2.276 1.00 97.94 88 LEU A CA 1
ATOM 702 C C . LEU A 1 88 ? -0.518 5.301 1.996 1.00 97.94 88 LEU A C 1
ATOM 704 O O . LEU A 1 88 ? 0.469 4.884 1.391 1.00 97.94 88 LEU A O 1
ATOM 708 N N . GLU A 1 89 ? -0.569 6.534 2.498 1.00 97.75 89 GLU A N 1
ATOM 709 C CA . GLU A 1 89 ? 0.569 7.448 2.384 1.00 97.75 89 GLU A CA 1
ATOM 710 C C . GLU A 1 89 ? 1.783 6.925 3.165 1.00 97.75 89 GLU A C 1
ATOM 712 O O . GLU A 1 89 ? 2.901 6.907 2.652 1.00 97.75 89 GLU A O 1
ATOM 717 N N . LYS A 1 90 ? 1.584 6.393 4.377 1.00 96.81 90 LYS A N 1
ATOM 718 C CA . LYS A 1 90 ? 2.666 5.754 5.145 1.00 96.81 90 LYS A CA 1
ATOM 719 C C . LYS A 1 90 ? 3.295 4.584 4.375 1.00 96.81 90 LYS A C 1
ATOM 721 O O . LYS A 1 90 ? 4.517 4.429 4.403 1.00 96.81 90 LYS A O 1
ATOM 726 N N . PHE A 1 91 ? 2.493 3.794 3.662 1.00 97.88 91 PHE A N 1
ATOM 727 C CA . PHE A 1 91 ? 2.985 2.721 2.796 1.00 97.88 91 PHE A CA 1
ATOM 728 C C . PHE A 1 91 ? 3.810 3.261 1.631 1.00 97.88 91 PHE A C 1
ATOM 730 O O . PHE A 1 91 ? 4.937 2.813 1.427 1.00 97.88 91 PHE A O 1
ATOM 737 N N . ARG A 1 92 ? 3.315 4.286 0.935 1.00 98.12 92 ARG A N 1
ATOM 738 C CA . ARG A 1 92 ? 4.058 4.979 -0.122 1.00 98.12 92 ARG A CA 1
ATOM 739 C C . ARG A 1 92 ? 5.427 5.462 0.364 1.00 98.12 92 ARG A C 1
ATOM 741 O O . ARG A 1 92 ? 6.447 5.211 -0.275 1.00 98.12 92 ARG A O 1
ATOM 748 N N . GLN A 1 93 ? 5.473 6.080 1.543 1.00 97.69 93 GLN A N 1
ATOM 749 C CA . GLN A 1 93 ? 6.723 6.517 2.172 1.00 97.69 93 GLN A CA 1
ATOM 750 C C . GLN A 1 93 ? 7.664 5.348 2.500 1.00 97.69 93 GLN A C 1
ATOM 752 O O . GLN A 1 93 ? 8.883 5.488 2.387 1.00 97.69 93 GLN A O 1
ATOM 757 N N . ALA A 1 94 ? 7.129 4.188 2.889 1.00 96.75 94 ALA A N 1
ATOM 758 C CA . ALA A 1 94 ? 7.930 2.986 3.104 1.00 96.75 94 ALA A CA 1
ATOM 759 C C . ALA A 1 94 ? 8.541 2.457 1.792 1.00 96.75 94 ALA A C 1
ATOM 761 O O . ALA A 1 94 ? 9.712 2.074 1.793 1.00 96.75 94 ALA A O 1
ATOM 762 N N . LEU A 1 95 ? 7.800 2.513 0.676 1.00 97.69 95 LEU A N 1
ATOM 763 C CA . LEU A 1 95 ? 8.304 2.140 -0.654 1.00 97.69 95 LEU A CA 1
ATOM 764 C C . LEU A 1 95 ? 9.447 3.053 -1.114 1.00 97.69 95 LEU A C 1
ATOM 766 O O . LEU A 1 95 ? 10.450 2.565 -1.627 1.00 97.69 95 LEU A O 1
ATOM 770 N N . ILE A 1 96 ? 9.327 4.365 -0.882 1.00 97.50 96 ILE A N 1
ATOM 771 C CA . ILE A 1 96 ? 10.357 5.362 -1.225 1.00 97.50 96 ILE A CA 1
ATOM 772 C C . ILE A 1 96 ? 11.659 5.111 -0.457 1.00 97.50 96 ILE A C 1
ATOM 774 O O . ILE A 1 96 ? 12.756 5.199 -1.017 1.00 97.50 96 ILE A O 1
ATOM 778 N N . LYS A 1 97 ? 11.541 4.810 0.840 1.00 96.88 97 LYS A N 1
ATOM 779 C CA . LYS A 1 97 ? 12.691 4.623 1.732 1.00 96.88 97 LYS A CA 1
ATOM 780 C C . LYS A 1 97 ? 13.432 3.311 1.488 1.00 96.88 97 LYS A C 1
ATOM 782 O O . LYS A 1 97 ? 14.613 3.238 1.816 1.00 96.88 97 LYS A O 1
ATOM 787 N N . ASN A 1 98 ? 12.773 2.293 0.934 1.00 96.38 98 ASN A N 1
ATOM 788 C CA . ASN A 1 98 ? 13.384 0.992 0.693 1.00 96.38 98 ASN A CA 1
ATOM 789 C C . ASN A 1 98 ? 13.896 0.873 -0.761 1.00 96.38 98 ASN A C 1
ATOM 791 O O . ASN A 1 98 ? 13.090 0.848 -1.692 1.00 96.38 98 ASN A O 1
ATOM 795 N N . PRO A 1 99 ? 15.222 0.755 -0.991 1.00 96.31 99 PRO A N 1
ATOM 796 C CA . PRO A 1 99 ? 15.785 0.610 -2.334 1.00 96.31 99 PRO A CA 1
ATOM 797 C C . PRO A 1 99 ? 15.207 -0.559 -3.140 1.00 96.31 99 PRO A C 1
ATOM 799 O O . PRO A 1 99 ? 15.069 -0.429 -4.352 1.00 96.31 99 PRO A O 1
ATOM 802 N N . GLY A 1 100 ? 14.844 -1.665 -2.479 1.00 96.38 100 GLY A N 1
ATOM 803 C CA . GLY A 1 100 ? 14.346 -2.883 -3.123 1.00 96.38 100 GLY A CA 1
ATOM 804 C C . GLY A 1 100 ? 12.937 -2.779 -3.712 1.00 96.38 100 GLY A C 1
ATOM 805 O O . GLY A 1 100 ? 12.498 -3.720 -4.363 1.00 96.38 100 GLY A O 1
ATOM 806 N N . THR A 1 101 ? 12.235 -1.663 -3.487 1.00 97.44 101 THR A N 1
ATOM 807 C CA . THR A 1 101 ? 10.865 -1.430 -3.980 1.00 97.44 101 THR A CA 1
ATOM 808 C C . THR A 1 101 ? 10.699 -0.128 -4.755 1.00 97.44 101 THR A C 1
ATOM 810 O O . THR A 1 101 ? 9.573 0.290 -5.027 1.00 97.44 101 THR A O 1
ATOM 813 N N . LYS A 1 102 ? 11.799 0.554 -5.094 1.00 95.75 102 LYS A N 1
ATOM 814 C CA . LYS A 1 102 ? 11.746 1.860 -5.771 1.00 95.75 102 LYS A CA 1
ATOM 815 C C . LYS A 1 102 ? 11.081 1.799 -7.144 1.00 95.75 102 LYS A C 1
ATOM 817 O O . LYS A 1 102 ? 10.386 2.737 -7.522 1.00 95.75 102 LYS A O 1
ATOM 822 N N . ASP A 1 103 ? 11.276 0.705 -7.871 1.00 96.88 103 ASP A N 1
ATOM 823 C CA . ASP A 1 103 ? 10.679 0.471 -9.186 1.00 96.88 103 ASP A CA 1
ATOM 824 C C . ASP A 1 103 ? 9.152 0.290 -9.124 1.00 96.88 103 ASP A C 1
ATOM 826 O O . ASP A 1 103 ? 8.470 0.527 -10.113 1.00 96.88 103 ASP A O 1
ATOM 830 N N . MET A 1 104 ? 8.597 -0.064 -7.960 1.00 97.75 104 MET A N 1
ATOM 831 C CA . MET A 1 104 ? 7.157 -0.276 -7.775 1.00 97.75 104 MET A CA 1
ATOM 832 C C . MET A 1 104 ? 6.369 1.014 -7.496 1.00 97.75 104 MET A C 1
ATOM 834 O O . MET A 1 104 ? 5.140 0.992 -7.534 1.00 97.75 104 MET A O 1
ATOM 838 N N . ILE A 1 105 ? 7.042 2.132 -7.197 1.00 97.88 105 ILE A N 1
ATOM 839 C CA . ILE A 1 105 ? 6.386 3.380 -6.760 1.00 97.88 105 ILE A CA 1
ATOM 840 C C . ILE A 1 105 ? 5.473 3.940 -7.854 1.00 97.88 105 ILE A C 1
ATOM 842 O O . ILE A 1 105 ? 4.358 4.357 -7.558 1.00 97.88 105 ILE A O 1
ATOM 846 N N . GLY A 1 106 ? 5.921 3.914 -9.113 1.00 98.06 106 GLY A N 1
ATOM 847 C CA . GLY A 1 106 ? 5.126 4.412 -10.238 1.00 98.06 106 GLY A CA 1
ATOM 848 C C . GLY A 1 106 ? 3.814 3.644 -10.402 1.00 98.06 106 GLY A C 1
ATOM 849 O O . GLY A 1 106 ? 2.749 4.251 -10.494 1.00 98.06 106 GLY A O 1
ATOM 850 N N . ASP A 1 107 ? 3.873 2.312 -10.365 1.00 98.44 107 ASP A N 1
ATOM 851 C CA . ASP A 1 107 ? 2.679 1.471 -10.486 1.00 98.44 107 ASP A CA 1
ATOM 852 C C . ASP A 1 107 ? 1.753 1.596 -9.268 1.00 98.44 107 ASP A C 1
ATOM 854 O O . ASP A 1 107 ? 0.527 1.594 -9.421 1.00 98.44 107 ASP A O 1
ATOM 858 N N . PHE A 1 108 ? 2.321 1.740 -8.066 1.00 98.50 108 PHE A N 1
ATOM 859 C CA . PHE A 1 108 ? 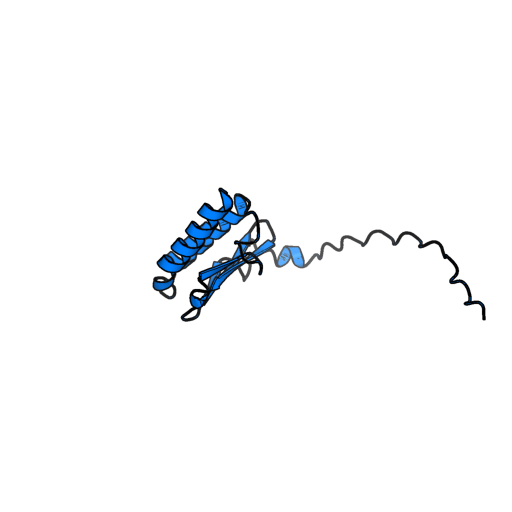1.552 2.002 -6.851 1.00 98.50 108 PHE A CA 1
ATOM 860 C C . PHE A 1 108 ? 0.795 3.332 -6.954 1.00 98.50 108 PHE A C 1
ATOM 862 O O . PHE A 1 108 ? -0.419 3.358 -6.751 1.00 98.50 108 PHE A O 1
ATOM 869 N N . ASP A 1 109 ? 1.484 4.418 -7.323 1.00 98.38 109 ASP A N 1
ATOM 870 C CA . ASP A 1 109 ? 0.890 5.753 -7.451 1.00 98.38 109 ASP A CA 1
ATOM 871 C C . ASP A 1 109 ? -0.217 5.759 -8.517 1.00 98.38 109 ASP A C 1
ATOM 873 O O . ASP A 1 109 ? -1.298 6.296 -8.279 1.00 98.38 109 ASP A O 1
ATOM 877 N N . LEU A 1 110 ? -0.007 5.093 -9.659 1.00 98.25 110 LEU A N 1
ATOM 878 C CA . LEU A 1 110 ? -1.037 4.945 -10.693 1.00 98.25 110 LEU A CA 1
ATOM 879 C C . LEU A 1 110 ? -2.280 4.207 -10.179 1.00 98.25 110 LEU A C 1
ATOM 881 O O . LEU A 1 110 ? -3.403 4.652 -10.427 1.00 98.25 110 LEU A O 1
ATOM 885 N N . SER A 1 111 ? -2.088 3.108 -9.447 1.00 97.94 111 SER A N 1
ATOM 886 C CA . SER A 1 111 ? -3.188 2.306 -8.893 1.00 97.94 111 SER A CA 1
ATOM 887 C C . SER A 1 111 ? -3.964 3.089 -7.826 1.00 97.94 111 SER A C 1
ATOM 889 O O . SER A 1 111 ? -5.194 3.116 -7.829 1.00 97.94 111 SER A O 1
ATOM 891 N N . HIS A 1 112 ? -3.256 3.806 -6.951 1.00 97.44 112 HIS A N 1
ATOM 892 C CA . HIS A 1 112 ? -3.871 4.641 -5.922 1.00 97.44 112 HIS A CA 1
ATOM 893 C C . HIS A 1 112 ? -4.658 5.819 -6.528 1.00 97.44 112 HIS A C 1
ATOM 895 O O . HIS A 1 112 ? -5.785 6.090 -6.118 1.00 97.44 112 HIS A O 1
ATOM 901 N N . GLN A 1 113 ? -4.121 6.481 -7.558 1.00 96.75 113 GLN A N 1
ATOM 902 C CA . GLN A 1 113 ? -4.828 7.553 -8.268 1.00 96.75 113 GLN A CA 1
ATOM 903 C C . GLN A 1 113 ? -6.071 7.051 -9.014 1.00 96.75 113 GLN A C 1
ATOM 905 O O . GLN A 1 113 ? -7.077 7.760 -9.086 1.00 96.75 113 GLN A O 1
ATOM 910 N N . ALA A 1 114 ? -6.029 5.835 -9.566 1.00 96.12 114 ALA A N 1
ATOM 911 C CA . ALA A 1 114 ? -7.195 5.218 -10.193 1.00 96.12 114 ALA A CA 1
ATOM 912 C C . ALA A 1 114 ? -8.332 5.000 -9.180 1.00 96.12 114 ALA A C 1
ATOM 914 O O . ALA A 1 114 ? -9.479 5.344 -9.477 1.00 96.12 114 ALA A O 1
ATOM 915 N N . TYR A 1 115 ? -8.003 4.532 -7.970 1.00 95.50 115 TYR A N 1
ATOM 916 C CA . TYR A 1 115 ? -8.955 4.434 -6.862 1.00 95.50 115 TYR A CA 1
ATOM 917 C C . TYR A 1 115 ? -9.588 5.798 -6.532 1.00 95.50 115 TYR A C 1
ATOM 919 O O . TYR A 1 115 ? -10.813 5.913 -6.552 1.00 95.50 115 TYR A O 1
ATOM 927 N N . LEU A 1 116 ? -8.778 6.847 -6.328 1.00 94.25 116 LEU A N 1
ATOM 928 C CA . LEU A 1 116 ? -9.281 8.183 -5.966 1.00 94.25 116 LEU A CA 1
ATOM 929 C C . LEU A 1 116 ? -10.234 8.765 -7.020 1.00 94.25 116 LEU A C 1
ATOM 931 O O . LEU A 1 116 ? -11.229 9.405 -6.692 1.00 94.25 116 LEU A O 1
ATOM 935 N N . LYS A 1 117 ? -9.963 8.528 -8.308 1.00 94.50 117 LYS A N 1
ATOM 936 C CA . LYS A 1 117 ? -10.858 8.963 -9.393 1.00 94.50 117 LYS A CA 1
ATOM 937 C C . LYS A 1 117 ? -12.186 8.211 -9.398 1.00 94.50 117 LYS A C 1
ATOM 939 O O . LYS A 1 117 ? -13.195 8.780 -9.807 1.00 94.50 117 LYS A O 1
ATOM 944 N N . LYS A 1 118 ? -12.184 6.937 -8.996 1.00 92.31 118 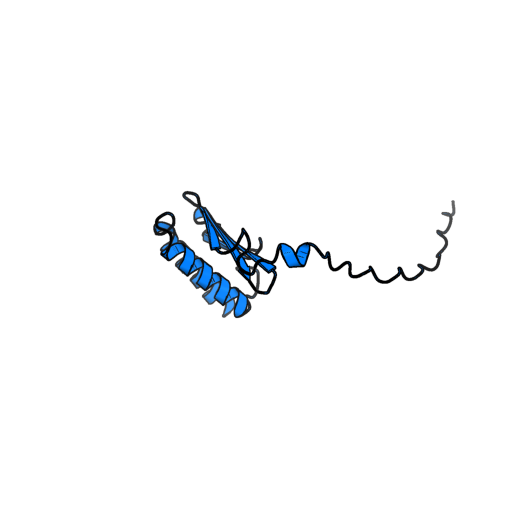LYS A N 1
ATOM 945 C CA . LYS A 1 118 ? -13.385 6.098 -8.924 1.00 92.31 118 LYS A CA 1
ATOM 946 C C . LYS A 1 118 ? -14.250 6.467 -7.720 1.00 92.31 118 LYS A C 1
ATOM 948 O O . LYS A 1 118 ? -15.460 6.495 -7.872 1.00 92.31 118 LYS A O 1
ATOM 953 N N . SER A 1 119 ? -13.648 6.796 -6.576 1.00 88.25 119 SER A N 1
ATOM 954 C CA . SER A 1 119 ? -14.378 7.166 -5.353 1.00 88.25 119 SER A CA 1
ATOM 955 C C . SER A 1 119 ? -15.066 8.535 -5.416 1.00 88.25 119 SER A C 1
ATOM 957 O O . SER A 1 119 ? -15.859 8.853 -4.542 1.00 88.25 119 SER A O 1
ATOM 959 N N . LEU A 1 120 ? -14.745 9.363 -6.416 1.00 85.56 120 LEU A N 1
ATOM 960 C CA . LEU A 1 120 ? -15.389 10.663 -6.651 1.00 85.56 120 LEU A CA 1
ATOM 961 C C . LEU A 1 120 ? -16.642 10.578 -7.540 1.00 85.56 120 LEU A C 1
ATOM 963 O O . LEU A 1 120 ? -17.246 11.613 -7.821 1.00 85.56 120 LEU A O 1
ATOM 967 N N . ARG A 1 121 ? -16.982 9.387 -8.042 1.00 78.88 121 ARG A N 1
ATOM 968 C CA . ARG A 1 121 ? -18.155 9.142 -8.890 1.00 78.88 121 ARG A CA 1
ATOM 969 C C . ARG A 1 121 ? -19.282 8.536 -8.075 1.00 78.88 121 ARG A C 1
ATOM 971 O O . ARG A 1 121 ? -20.435 8.920 -8.355 1.00 78.88 121 ARG A O 1
#

pLDDT: mean 85.88, std 16.6, range [48.0, 98.69]

Sequence (121 aa):
MKSPGILDQPISPLPPRPTLESPRLGQFYKKKGVYDGKLLHSASKVTYTFVGDNEVISLHFDRDRKAIFYKGHNIENIELSNIQQAHLEKFRQALIKNPGTKDMIGDFDLSHQAYLKKSLR

Foldseek 3Di:
DDDDDDDPDPDDPDPDDPPCPPPVVVVQPPVAHPFAFDWDDDPFKIWTWHQDPNDIWIWMAGLVVLFIDTPRHTLLPDDDDPRNVVVLVVVLVSLVPDPVNVVVNVSNVVSVVVSVVSNVD

Radius of gyration: 21.91 Å; chains: 1; bounding box: 62×50×44 Å

Secondary structure (DSSP, 8-state):
-PPPPPP----PPPPPPP----TTHHHH--SS-TTTTEEEE-SSEEEEEEEETTEEEEEEEETTTTEEEETTEEGGGSPPPHHHHHHHHHHHHHHHH-GGGGGGHHHHHHHHHHHHHHHT-